Protein AF-A0A0B6Y7I2-F1 (afdb_monomer_lite)

Radius of gyration: 15.77 Å; chains: 1; bounding box: 34×46×32 Å

Sequence (73 aa):
MAEDDEVIGASVSIRDRDDLILIWNRYACFKDQSTVIAKLQELLPHVGFSTMFYKAFSMHEAFEGKKAHKGQS

Structure (mmCIF, N/CA/C/O backbone):
data_AF-A0A0B6Y7I2-F1
#
_entry.id   AF-A0A0B6Y7I2-F1
#
loop_
_atom_site.group_PDB
_atom_site.id
_atom_site.type_symbol
_atom_site.label_atom_id
_atom_site.label_alt_id
_atom_site.label_comp_id
_atom_site.label_asym_id
_atom_site.label_entity_id
_atom_site.label_seq_id
_atom_site.pdbx_PDB_ins_code
_atom_site.Cartn_x
_atom_site.Cartn_y
_atom_site.Cartn_z
_atom_site.occupancy
_atom_site.B_iso_or_equiv
_atom_site.auth_seq_id
_atom_site.auth_comp_id
_atom_site.auth_asym_id
_atom_site.auth_atom_id
_atom_site.pdbx_PDB_model_num
ATOM 1 N N . MET A 1 1 ? -12.509 -6.928 5.651 1.00 53.81 1 MET A N 1
ATOM 2 C CA . MET A 1 1 ? -11.957 -5.577 5.851 1.00 53.81 1 MET A CA 1
ATOM 3 C C . MET A 1 1 ? -12.786 -4.945 6.950 1.00 53.81 1 MET A C 1
ATOM 5 O O . MET A 1 1 ? -14.006 -4.994 6.832 1.00 53.81 1 MET A O 1
ATOM 9 N N . ALA A 1 2 ? -12.171 -4.497 8.046 1.00 64.94 2 ALA A N 1
ATOM 10 C CA . ALA A 1 2 ? -12.903 -3.711 9.040 1.00 64.94 2 ALA A CA 1
ATOM 11 C C . ALA A 1 2 ? -13.398 -2.423 8.358 1.00 64.94 2 ALA A C 1
ATOM 13 O O . ALA A 1 2 ? -12.656 -1.870 7.548 1.00 64.94 2 ALA A O 1
ATOM 14 N N . GLU A 1 3 ? -14.628 -1.978 8.633 1.00 59.62 3 GLU A N 1
ATOM 15 C CA . GLU A 1 3 ? -15.228 -0.800 7.970 1.00 59.62 3 GLU A CA 1
ATOM 16 C C . GLU A 1 3 ? -14.365 0.466 8.106 1.00 59.62 3 GLU A C 1
ATOM 18 O O . GLU A 1 3 ? -14.363 1.300 7.207 1.00 59.62 3 GLU A O 1
ATOM 23 N N . ASP A 1 4 ? -13.560 0.549 9.168 1.00 68.69 4 ASP A N 1
ATOM 24 C CA . ASP A 1 4 ? -12.659 1.668 9.447 1.00 68.69 4 ASP A CA 1
ATOM 25 C C . ASP A 1 4 ? -11.191 1.435 9.022 1.00 68.69 4 ASP A C 1
ATOM 27 O O . ASP A 1 4 ? -10.347 2.304 9.255 1.00 68.69 4 ASP A O 1
ATOM 31 N N . ASP A 1 5 ? -10.827 0.301 8.401 1.00 71.12 5 ASP A N 1
ATOM 32 C CA . ASP A 1 5 ? -9.460 0.084 7.878 1.00 71.12 5 ASP A CA 1
ATOM 33 C C . ASP A 1 5 ? -9.256 0.829 6.549 1.00 71.12 5 ASP A C 1
ATOM 35 O O . ASP A 1 5 ? -9.112 0.248 5.475 1.00 71.12 5 ASP A O 1
ATOM 39 N N . GLU A 1 6 ? -9.309 2.157 6.623 1.00 85.88 6 GLU A N 1
ATOM 40 C CA . GLU A 1 6 ? -9.212 3.054 5.479 1.00 85.88 6 GLU A CA 1
ATOM 41 C C . GLU A 1 6 ? -7.749 3.246 5.053 1.00 85.88 6 GLU A C 1
ATOM 43 O O . GLU A 1 6 ? -6.902 3.694 5.837 1.00 85.88 6 GLU A O 1
ATOM 48 N N . VAL A 1 7 ? -7.461 2.968 3.779 1.00 89.75 7 VAL A N 1
ATOM 49 C CA . VAL A 1 7 ? -6.204 3.360 3.130 1.00 89.75 7 VAL A CA 1
ATOM 50 C C . VAL A 1 7 ? -6.266 4.851 2.813 1.00 89.75 7 VAL A C 1
ATOM 52 O O . VAL A 1 7 ? -7.087 5.289 2.014 1.00 89.75 7 VAL A O 1
ATOM 55 N N . ILE A 1 8 ? -5.370 5.629 3.414 1.00 91.62 8 ILE A N 1
ATOM 56 C CA . ILE A 1 8 ? -5.323 7.093 3.265 1.00 91.62 8 ILE A CA 1
ATOM 57 C C . ILE A 1 8 ? -4.334 7.547 2.192 1.00 91.62 8 ILE A C 1
ATOM 59 O O . ILE A 1 8 ? -4.337 8.709 1.791 1.00 91.62 8 ILE A O 1
ATOM 63 N N . GLY A 1 9 ? -3.466 6.649 1.729 1.00 92.25 9 GLY A N 1
ATOM 64 C CA . GLY A 1 9 ? -2.520 6.965 0.675 1.00 92.25 9 GLY A CA 1
ATOM 65 C C . GLY A 1 9 ? -1.544 5.841 0.377 1.00 92.25 9 GLY A C 1
ATOM 66 O O . GLY A 1 9 ? -1.438 4.852 1.101 1.00 92.25 9 GLY A O 1
ATOM 67 N N . ALA A 1 10 ? -0.788 6.037 -0.695 1.00 93.25 10 ALA A N 1
ATOM 68 C CA . ALA A 1 10 ? 0.308 5.173 -1.091 1.00 93.25 10 ALA A CA 1
ATOM 69 C C . ALA A 1 10 ? 1.500 6.027 -1.530 1.00 93.25 10 ALA A C 1
ATOM 71 O O . ALA A 1 10 ? 1.344 7.155 -2.000 1.00 93.25 10 ALA A O 1
ATOM 72 N N . SER A 1 11 ? 2.705 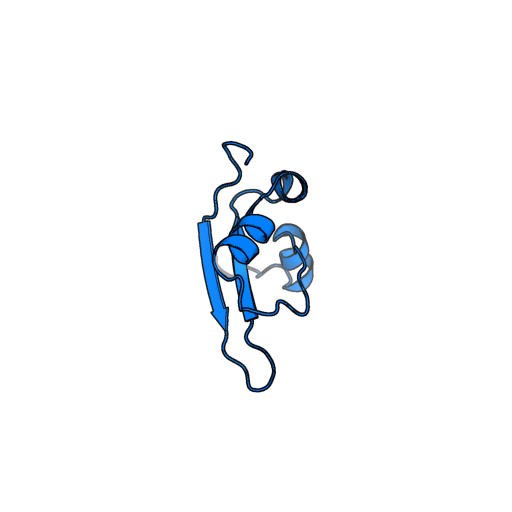5.499 -1.370 1.00 94.19 11 SER A N 1
ATOM 73 C CA . SER A 1 11 ? 3.936 6.126 -1.842 1.00 94.19 11 SER A CA 1
ATOM 74 C C . SER A 1 11 ? 4.835 5.067 -2.458 1.00 94.19 11 SER A C 1
ATOM 76 O O . SER A 1 11 ? 4.930 3.954 -1.946 1.00 94.19 11 SER A O 1
ATOM 78 N N . VAL A 1 12 ? 5.509 5.424 -3.547 1.00 93.50 12 VAL A N 1
ATOM 79 C CA . VAL A 1 12 ? 6.445 4.541 -4.247 1.00 93.50 12 VAL A CA 1
ATOM 80 C C . VAL A 1 12 ? 7.805 5.222 -4.279 1.00 93.50 12 VAL A C 1
ATOM 82 O O . VAL A 1 12 ? 7.903 6.413 -4.567 1.00 93.50 12 VAL A O 1
ATOM 85 N N . SER A 1 13 ? 8.855 4.484 -3.938 1.00 93.81 13 SER A N 1
ATOM 86 C CA . SER A 1 13 ? 10.242 4.942 -4.008 1.00 93.81 13 SER A CA 1
ATOM 87 C C . SER A 1 13 ? 11.037 4.006 -4.900 1.00 93.81 13 SER A C 1
ATOM 89 O O . SER A 1 13 ? 11.202 2.834 -4.566 1.00 93.81 13 SER A O 1
ATOM 91 N N . ILE A 1 14 ? 11.546 4.551 -6.002 1.00 94.19 14 ILE A N 1
ATOM 92 C CA . ILE A 1 14 ? 12.365 3.814 -6.962 1.00 94.19 14 ILE A CA 1
ATOM 93 C C . ILE A 1 14 ? 13.805 3.758 -6.458 1.00 94.19 14 ILE A C 1
ATOM 95 O O . ILE A 1 14 ? 14.334 4.771 -5.987 1.00 94.19 14 ILE A O 1
ATOM 99 N N . ARG A 1 15 ? 14.430 2.581 -6.505 1.00 92.56 15 ARG A N 1
ATOM 100 C CA . ARG A 1 15 ? 15.806 2.375 -6.023 1.00 92.56 15 ARG A CA 1
ATOM 101 C C . ARG A 1 15 ? 16.575 1.428 -6.934 1.00 92.56 15 ARG A C 1
ATOM 103 O O . ARG A 1 15 ? 15.993 0.645 -7.664 1.00 92.56 15 ARG A O 1
ATOM 110 N N . ASP A 1 16 ? 17.899 1.446 -6.805 1.00 90.19 16 ASP A N 1
ATOM 111 C CA . ASP A 1 16 ? 18.789 0.664 -7.674 1.00 90.19 16 ASP A CA 1
ATOM 112 C C . ASP A 1 16 ? 18.656 -0.861 -7.525 1.00 90.19 16 ASP A C 1
ATOM 114 O O . ASP A 1 16 ? 18.986 -1.592 -8.454 1.00 90.19 16 ASP A O 1
ATOM 118 N N . ARG A 1 17 ? 18.232 -1.354 -6.349 1.00 89.81 17 ARG A N 1
ATOM 119 C CA . ARG A 1 17 ? 18.082 -2.798 -6.083 1.00 89.81 17 ARG A CA 1
ATOM 120 C C . ARG A 1 17 ? 16.629 -3.243 -6.085 1.00 89.81 17 ARG A C 1
ATOM 122 O O . ARG A 1 17 ? 16.251 -4.061 -6.909 1.00 89.81 17 ARG A O 1
ATOM 129 N N . ASP A 1 18 ? 15.849 -2.698 -5.156 1.00 89.25 18 ASP A N 1
ATOM 130 C CA . ASP A 1 18 ? 14.450 -3.058 -4.961 1.00 89.25 18 ASP A CA 1
ATOM 131 C C . ASP A 1 18 ? 13.622 -1.795 -4.736 1.00 89.25 18 ASP A C 1
ATOM 133 O O . ASP A 1 18 ? 13.934 -0.982 -3.853 1.00 89.25 18 ASP A O 1
ATOM 137 N N . ASP A 1 19 ? 12.543 -1.664 -5.499 1.00 91.81 19 ASP A N 1
ATOM 138 C CA . ASP A 1 19 ? 11.569 -0.598 -5.310 1.00 91.81 19 ASP A CA 1
ATOM 139 C C . ASP A 1 19 ? 10.795 -0.801 -4.006 1.00 91.81 19 ASP A C 1
ATOM 141 O O . ASP A 1 19 ? 10.457 -1.918 -3.607 1.00 91.81 19 ASP A O 1
ATOM 145 N N . LEU A 1 20 ? 10.499 0.304 -3.323 1.00 91.50 20 LEU A N 1
ATOM 146 C CA . LEU A 1 20 ? 9.736 0.289 -2.081 1.00 91.50 20 LEU A CA 1
ATOM 147 C C . LEU A 1 20 ? 8.336 0.844 -2.315 1.00 91.50 20 LEU A C 1
ATOM 149 O O . LEU A 1 20 ? 8.175 1.975 -2.775 1.00 91.50 20 LEU A O 1
ATOM 153 N N . ILE A 1 21 ? 7.332 0.077 -1.901 1.00 92.19 21 ILE A N 1
ATOM 154 C CA . ILE A 1 21 ? 5.934 0.499 -1.877 1.00 92.19 21 ILE A CA 1
ATOM 155 C C . ILE A 1 21 ? 5.513 0.657 -0.417 1.00 92.19 21 ILE A C 1
ATOM 157 O O . ILE A 1 21 ? 5.672 -0.256 0.392 1.00 92.19 21 ILE A O 1
ATOM 161 N N . LEU A 1 22 ? 4.982 1.827 -0.078 1.00 93.12 22 LEU A N 1
ATOM 162 C CA . LEU A 1 22 ? 4.435 2.149 1.235 1.00 93.12 22 LEU A CA 1
ATOM 163 C C . LEU A 1 22 ? 2.938 2.393 1.091 1.00 93.12 22 LEU A C 1
ATOM 165 O O . LEU A 1 22 ? 2.528 3.253 0.313 1.00 93.12 22 LEU A O 1
ATOM 169 N N . ILE A 1 23 ? 2.133 1.659 1.852 1.00 92.44 23 ILE A N 1
ATOM 170 C CA . ILE A 1 23 ? 0.690 1.881 1.949 1.00 92.44 23 ILE A CA 1
ATOM 171 C C . ILE A 1 23 ? 0.390 2.424 3.340 1.00 92.44 23 ILE A C 1
ATOM 173 O O . ILE A 1 23 ? 0.823 1.857 4.343 1.00 92.44 23 ILE A O 1
ATOM 177 N N . TRP A 1 24 ? -0.345 3.526 3.387 1.00 91.50 24 TRP A N 1
ATOM 178 C CA . TRP A 1 24 ? -0.689 4.229 4.612 1.00 91.50 24 TRP A CA 1
ATOM 179 C C . TRP A 1 24 ? -2.153 3.970 4.939 1.00 91.50 24 TRP A C 1
ATOM 181 O O . TRP A 1 24 ? -3.023 4.194 4.097 1.00 91.50 24 TRP A O 1
ATOM 191 N N . ASN A 1 25 ? -2.432 3.537 6.165 1.00 90.00 25 ASN A N 1
ATOM 192 C CA . ASN A 1 25 ? -3.788 3.381 6.674 1.00 90.00 25 ASN A CA 1
ATOM 193 C C . ASN A 1 25 ? -4.045 4.340 7.844 1.00 90.00 25 ASN A C 1
ATOM 195 O O . ASN A 1 25 ? -3.113 4.746 8.543 1.00 90.00 25 ASN A O 1
ATOM 199 N N . ARG A 1 26 ? -5.309 4.724 8.049 1.00 85.94 26 ARG A N 1
ATOM 200 C CA . ARG A 1 26 ? -5.687 5.718 9.068 1.00 85.94 26 ARG A CA 1
ATOM 201 C C . ARG A 1 26 ? -5.416 5.232 10.491 1.00 85.94 26 ARG A C 1
ATOM 203 O O . ARG A 1 26 ? -4.964 6.013 11.327 1.00 85.94 26 ARG A O 1
ATOM 210 N N . TYR A 1 27 ? -5.690 3.958 10.771 1.00 85.94 27 TYR A N 1
ATOM 211 C CA . TYR A 1 27 ? -5.663 3.421 12.129 1.00 85.94 27 TYR A CA 1
ATOM 212 C C . TYR A 1 27 ? -4.799 2.164 12.242 1.00 85.94 27 TYR A C 1
ATOM 214 O O . TYR A 1 27 ? -5.111 1.103 11.706 1.00 85.94 27 TYR A O 1
ATOM 222 N N . ALA A 1 28 ? -3.735 2.252 13.039 1.00 86.19 28 ALA A N 1
ATOM 223 C CA . ALA A 1 28 ? -2.819 1.132 13.247 1.00 86.19 28 ALA A CA 1
ATOM 224 C C . ALA A 1 28 ? -3.420 -0.049 14.026 1.00 86.19 28 ALA A C 1
ATOM 226 O O . ALA A 1 28 ? -2.897 -1.161 13.949 1.00 86.19 28 ALA A O 1
ATOM 227 N N . CYS A 1 29 ? -4.517 0.166 14.759 1.00 84.31 29 CYS A N 1
ATOM 228 C CA . CYS A 1 29 ? -5.204 -0.893 15.498 1.00 84.31 29 CYS A CA 1
ATOM 229 C C . CYS A 1 29 ? -5.842 -1.954 14.587 1.00 84.31 29 CYS A C 1
ATOM 231 O O . CYS A 1 29 ? -6.048 -3.076 15.040 1.00 84.31 29 CYS A O 1
ATOM 233 N N . PHE A 1 30 ? -6.095 -1.646 13.311 1.00 83.94 30 PHE A N 1
ATOM 234 C CA . PHE A 1 30 ? -6.682 -2.599 12.366 1.00 83.94 30 PHE A CA 1
ATOM 235 C C . PHE A 1 30 ? -5.658 -3.449 11.613 1.00 83.94 30 PHE A C 1
ATOM 237 O O . PHE A 1 30 ? -6.062 -4.258 10.783 1.00 83.94 30 PHE A O 1
ATOM 244 N N . LYS A 1 31 ? -4.352 -3.346 11.916 1.00 83.50 31 LYS A N 1
ATOM 245 C CA . LYS A 1 31 ? -3.302 -4.080 11.180 1.00 83.50 31 LYS A CA 1
ATOM 246 C C . LYS A 1 31 ? -3.594 -5.586 11.055 1.00 83.50 31 LYS A C 1
ATOM 248 O O . LYS A 1 31 ? -3.375 -6.157 9.995 1.00 83.50 31 LYS A O 1
ATOM 253 N N . ASP A 1 32 ? -4.112 -6.210 12.119 1.00 84.50 32 ASP A N 1
ATOM 254 C CA . ASP A 1 32 ? -4.328 -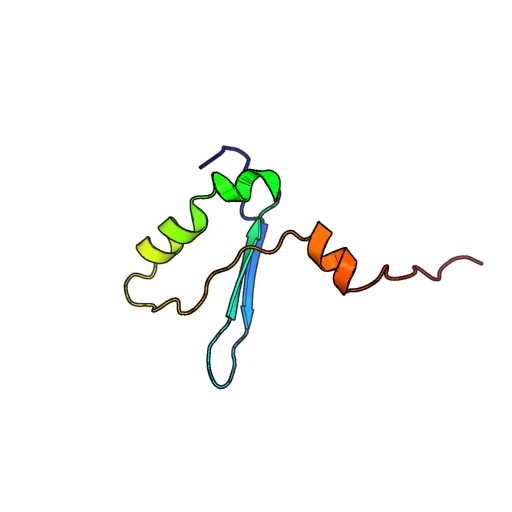7.663 12.192 1.00 84.50 32 ASP A CA 1
ATOM 255 C C . ASP A 1 32 ? -5.613 -8.095 11.465 1.00 84.50 32 ASP A C 1
ATOM 257 O O . ASP A 1 32 ? -5.798 -9.268 11.156 1.00 84.50 32 ASP A O 1
ATOM 261 N N . GLN A 1 33 ? -6.498 -7.141 11.166 1.00 86.62 33 GLN A N 1
ATOM 262 C CA . GLN A 1 33 ? -7.735 -7.336 10.402 1.00 86.62 33 GLN A CA 1
ATOM 263 C C . GLN A 1 33 ? -7.613 -6.810 8.964 1.00 86.62 33 GLN A C 1
ATOM 265 O O . GLN A 1 33 ? -8.569 -6.888 8.182 1.00 86.62 33 GLN A O 1
ATOM 270 N N . SER A 1 34 ? -6.449 -6.255 8.619 1.00 87.62 34 SER A N 1
ATOM 271 C CA . SER A 1 34 ? -6.225 -5.607 7.340 1.00 87.62 34 SER A CA 1
ATOM 272 C C . SER A 1 34 ? -6.080 -6.630 6.224 1.00 87.62 34 SER A C 1
ATOM 274 O O . SER A 1 34 ? -5.329 -7.599 6.319 1.00 87.62 34 SER A O 1
ATOM 276 N N . THR A 1 35 ? -6.784 -6.394 5.120 1.00 90.62 35 THR A N 1
ATOM 277 C CA . THR A 1 35 ? -6.726 -7.243 3.920 1.00 90.62 35 THR A CA 1
ATOM 278 C C . THR A 1 35 ? -5.863 -6.640 2.813 1.00 90.62 35 THR A C 1
ATOM 280 O O . THR A 1 35 ? -5.839 -7.169 1.704 1.00 90.62 35 THR A O 1
ATOM 283 N N . VAL A 1 36 ? -5.154 -5.539 3.090 1.00 89.88 36 VAL A N 1
ATOM 284 C CA . VAL A 1 36 ? -4.377 -4.783 2.092 1.00 89.88 36 VAL A CA 1
ATOM 285 C C . VAL A 1 36 ? -3.334 -5.660 1.398 1.00 89.88 36 VAL A C 1
ATOM 287 O O . VAL A 1 36 ? -3.225 -5.617 0.177 1.00 89.88 36 VAL A O 1
ATOM 290 N N . ILE A 1 37 ? -2.611 -6.502 2.143 1.00 89.69 37 ILE A N 1
ATOM 291 C CA . ILE A 1 37 ? -1.582 -7.382 1.565 1.00 89.69 37 ILE A CA 1
ATOM 292 C C . ILE A 1 37 ? -2.196 -8.429 0.632 1.00 89.69 37 ILE A C 1
ATOM 294 O O . ILE A 1 37 ? -1.731 -8.592 -0.493 1.00 89.69 37 ILE A O 1
ATOM 298 N N . ALA A 1 38 ? -3.274 -9.089 1.061 1.00 90.56 38 ALA A N 1
ATOM 299 C CA . ALA A 1 38 ? -3.975 -10.060 0.224 1.00 90.56 38 ALA A CA 1
ATOM 300 C C . ALA A 1 38 ? -4.505 -9.407 -1.065 1.00 90.56 38 ALA A C 1
ATOM 302 O O . ALA A 1 38 ? -4.367 -9.966 -2.150 1.00 90.56 38 ALA A O 1
ATOM 303 N N . LYS A 1 39 ? -5.045 -8.185 -0.961 1.00 91.00 39 LYS A N 1
ATOM 304 C CA . LYS A 1 39 ? -5.510 -7.413 -2.119 1.00 91.00 39 LYS A CA 1
ATOM 305 C C . LYS A 1 39 ? -4.373 -6.997 -3.048 1.00 91.00 39 LYS A C 1
ATOM 307 O O . LYS A 1 39 ? -4.541 -7.067 -4.258 1.00 91.00 39 LYS A O 1
ATOM 312 N N . LEU A 1 40 ? -3.214 -6.612 -2.518 1.00 90.56 40 LEU A N 1
ATOM 313 C CA . LEU A 1 40 ? -2.039 -6.311 -3.339 1.00 90.56 40 LEU A CA 1
ATOM 314 C C . LEU A 1 40 ? -1.568 -7.535 -4.128 1.00 90.56 40 LEU A C 1
ATOM 316 O O . LEU A 1 40 ? -1.278 -7.409 -5.312 1.00 90.56 40 LEU A O 1
ATOM 320 N N . GLN A 1 41 ? -1.540 -8.709 -3.499 1.00 90.94 41 GLN A N 1
ATOM 321 C CA . GLN A 1 41 ? -1.172 -9.960 -4.168 1.00 90.94 41 GLN A CA 1
ATOM 322 C C . GLN A 1 41 ? -2.189 -10.364 -5.247 1.00 90.94 41 GLN A C 1
ATOM 324 O O . GLN A 1 41 ? -1.792 -10.844 -6.304 1.00 90.94 41 GLN A O 1
ATOM 329 N N . GLU A 1 42 ? -3.485 -10.136 -5.009 1.00 93.94 42 GLU A N 1
ATOM 330 C CA . GLU A 1 42 ? -4.553 -10.366 -5.994 1.00 93.94 42 GLU A CA 1
ATOM 331 C C 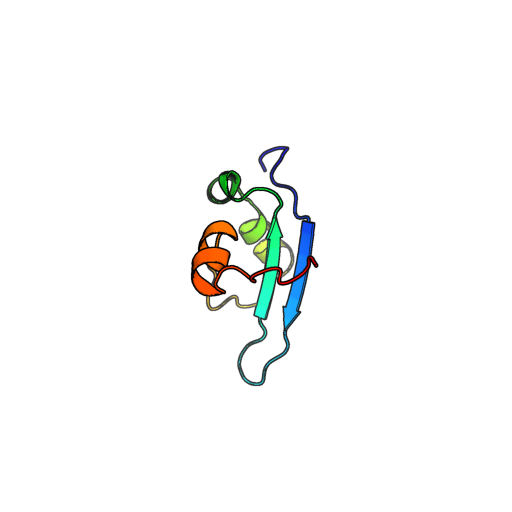. GLU A 1 42 ? -4.433 -9.421 -7.200 1.00 93.94 42 GLU A C 1
ATOM 333 O O . GLU A 1 42 ? -4.584 -9.848 -8.343 1.00 93.94 42 GLU A O 1
ATOM 338 N N . LEU A 1 43 ? -4.139 -8.140 -6.956 1.00 93.12 43 LEU A N 1
ATOM 339 C CA . LEU A 1 43 ? -4.029 -7.123 -8.005 1.00 93.12 43 LEU A CA 1
ATOM 340 C C . LEU A 1 43 ? -2.723 -7.225 -8.800 1.00 93.12 43 LEU A C 1
ATOM 342 O O . LEU A 1 43 ? -2.692 -6.866 -9.976 1.00 93.12 43 LEU A O 1
ATOM 346 N N . LEU A 1 44 ? -1.645 -7.691 -8.167 1.00 91.38 44 LEU A N 1
ATOM 347 C CA . LEU A 1 44 ? -0.301 -7.751 -8.740 1.00 91.38 44 LEU A CA 1
ATOM 348 C C . LEU A 1 44 ? 0.270 -9.177 -8.662 1.00 91.38 44 LEU A C 1
ATOM 350 O O . LEU A 1 44 ? 1.319 -9.389 -8.052 1.00 91.38 44 LEU A O 1
ATOM 354 N N . PRO A 1 45 ? -0.368 -10.165 -9.317 1.00 92.88 45 PRO A N 1
ATOM 355 C CA . PRO A 1 45 ? -0.000 -11.576 -9.179 1.00 92.88 45 PRO A CA 1
ATOM 356 C C . PRO A 1 45 ? 1.391 -11.908 -9.738 1.00 92.88 45 PRO A C 1
ATOM 358 O O . PRO A 1 45 ? 1.954 -12.956 -9.432 1.00 92.88 45 PRO A O 1
ATOM 361 N N . HIS A 1 46 ? 1.952 -11.029 -10.571 1.00 93.81 46 HIS A N 1
ATOM 362 C CA . HIS A 1 46 ? 3.266 -11.202 -11.193 1.00 93.81 46 HIS A CA 1
ATOM 363 C C . HIS A 1 46 ? 4.390 -10.457 -10.464 1.00 93.81 46 HIS A C 1
ATOM 365 O O . HIS A 1 46 ? 5.548 -10.564 -10.861 1.00 93.81 46 HIS A O 1
ATOM 371 N N . VAL A 1 47 ? 4.066 -9.693 -9.418 1.00 90.56 47 VAL A N 1
ATOM 372 C CA . VAL A 1 47 ? 5.053 -8.949 -8.634 1.00 90.56 47 VAL A CA 1
ATOM 373 C C . VAL A 1 47 ? 5.505 -9.806 -7.455 1.00 90.56 47 VAL A C 1
ATOM 375 O O . VAL A 1 47 ? 4.701 -10.237 -6.630 1.00 90.56 47 VAL A O 1
ATOM 378 N N . GLY A 1 48 ? 6.812 -10.049 -7.365 1.00 89.94 48 GLY A N 1
ATOM 379 C CA . GLY A 1 48 ? 7.420 -10.707 -6.213 1.00 89.94 48 GLY A CA 1
ATOM 380 C C . GLY A 1 48 ? 7.640 -9.715 -5.075 1.00 89.94 48 GLY A C 1
ATOM 381 O O . GLY A 1 48 ? 8.476 -8.824 -5.189 1.00 89.94 48 GLY A O 1
ATOM 382 N N . PHE A 1 49 ? 6.917 -9.871 -3.966 1.00 88.56 49 PHE A N 1
ATOM 383 C CA . PHE A 1 49 ? 7.131 -9.067 -2.760 1.00 88.56 49 PHE A CA 1
ATOM 384 C C . PHE A 1 49 ? 8.130 -9.765 -1.828 1.00 88.56 49 PHE A C 1
ATOM 386 O O . PHE A 1 49 ? 7.775 -10.718 -1.136 1.00 88.56 49 PHE A O 1
ATOM 393 N N . SER A 1 50 ? 9.379 -9.293 -1.808 1.00 85.31 50 SER A N 1
ATOM 394 C CA . SER A 1 50 ? 10.487 -9.941 -1.083 1.00 85.31 50 SER A CA 1
ATOM 395 C C . SER A 1 50 ? 10.384 -9.815 0.441 1.00 85.31 50 SER A C 1
ATOM 397 O O . SER A 1 50 ? 10.654 -10.769 1.166 1.00 85.31 50 SER A O 1
ATOM 399 N N . THR A 1 51 ? 9.979 -8.642 0.936 1.00 86.00 51 THR A N 1
ATOM 400 C CA . THR A 1 51 ? 9.896 -8.343 2.372 1.00 86.00 51 THR A CA 1
ATOM 401 C C . THR A 1 51 ? 8.700 -7.436 2.635 1.00 86.00 51 THR A C 1
ATOM 403 O O . THR A 1 51 ? 8.621 -6.342 2.082 1.00 86.00 51 THR A O 1
ATOM 406 N N . MET A 1 52 ? 7.785 -7.866 3.505 1.00 89.38 52 MET A N 1
ATOM 407 C CA . MET A 1 52 ? 6.597 -7.102 3.896 1.00 89.38 52 MET A CA 1
ATOM 408 C C . MET A 1 52 ? 6.567 -6.948 5.414 1.00 89.38 52 MET A C 1
ATOM 410 O O . MET A 1 52 ? 6.691 -7.929 6.144 1.00 89.38 52 MET A O 1
ATOM 414 N N . PHE A 1 53 ? 6.394 -5.722 5.897 1.00 89.12 53 PHE A N 1
ATOM 415 C CA . PHE A 1 53 ? 6.252 -5.443 7.321 1.00 89.12 53 PHE A CA 1
ATOM 416 C C . PHE A 1 53 ? 5.336 -4.243 7.541 1.00 89.12 53 PHE A C 1
ATOM 418 O O . PHE A 1 53 ? 5.249 -3.343 6.708 1.00 89.12 53 PHE A O 1
ATOM 425 N N . TYR A 1 54 ? 4.671 -4.226 8.693 1.00 90.06 54 TYR A N 1
ATOM 426 C CA . TYR A 1 54 ? 3.847 -3.109 9.137 1.00 90.06 54 TYR A CA 1
ATOM 427 C C . TYR A 1 54 ? 4.585 -2.320 10.223 1.00 90.06 54 TYR A C 1
ATOM 429 O O . TYR A 1 54 ? 5.038 -2.905 11.209 1.00 90.06 54 TYR A O 1
ATOM 437 N N . LYS A 1 55 ? 4.687 -0.995 10.073 1.00 88.88 55 LYS A N 1
ATOM 438 C CA . LYS A 1 55 ? 5.286 -0.101 11.076 1.00 88.88 55 LYS A CA 1
ATOM 439 C C . LYS A 1 55 ? 4.273 0.970 11.474 1.00 88.88 55 LYS A C 1
ATOM 441 O O . LYS A 1 55 ? 3.982 1.867 10.691 1.00 88.88 55 LYS A O 1
ATOM 446 N N . ALA A 1 56 ? 3.753 0.882 12.698 1.00 84.81 56 ALA A N 1
ATOM 447 C CA . ALA A 1 56 ? 2.828 1.882 13.226 1.00 84.81 56 ALA A CA 1
ATOM 448 C C . ALA A 1 56 ? 3.522 3.247 13.381 1.00 84.81 56 ALA A C 1
ATOM 450 O O . ALA A 1 56 ? 4.661 3.319 13.852 1.00 84.81 56 ALA A O 1
ATOM 451 N N . PHE A 1 57 ? 2.828 4.335 13.031 1.00 71.50 57 PHE A N 1
ATOM 452 C CA . PHE A 1 57 ? 3.399 5.687 13.050 1.00 71.50 57 PHE A CA 1
ATOM 453 C C . PHE A 1 57 ? 3.826 6.151 14.454 1.00 71.50 57 PHE A C 1
ATOM 455 O O . PHE A 1 57 ? 4.875 6.772 14.592 1.00 71.50 57 PHE A O 1
ATOM 462 N N . SER A 1 58 ? 3.113 5.748 15.513 1.00 65.00 58 SER A N 1
ATOM 463 C CA . SER A 1 58 ? 3.519 6.015 16.907 1.00 65.00 58 SER A CA 1
ATOM 464 C C . SER A 1 58 ? 4.892 5.422 17.261 1.00 65.00 58 SER A C 1
ATOM 466 O O . SER A 1 58 ? 5.620 5.960 18.092 1.00 65.00 58 SER A O 1
ATOM 468 N N . MET A 1 59 ? 5.290 4.342 16.585 1.00 56.31 59 MET A N 1
ATOM 469 C CA . MET A 1 59 ? 6.612 3.726 16.706 1.00 56.31 59 MET A CA 1
ATOM 470 C C . MET A 1 59 ? 7.661 4.429 15.821 1.00 56.31 59 MET A C 1
ATOM 472 O O . MET A 1 59 ? 8.858 4.327 16.082 1.00 56.31 59 MET A O 1
ATOM 476 N N . HIS A 1 60 ? 7.230 5.154 14.781 1.00 54.09 60 HIS A N 1
ATOM 477 C CA . HIS A 1 60 ? 8.082 5.993 13.932 1.00 54.09 60 HIS A CA 1
ATOM 478 C C . HIS A 1 60 ? 8.424 7.332 14.603 1.00 54.09 60 HIS A C 1
ATOM 480 O O . HIS A 1 60 ? 9.566 7.771 14.510 1.00 54.09 60 HIS A O 1
ATOM 48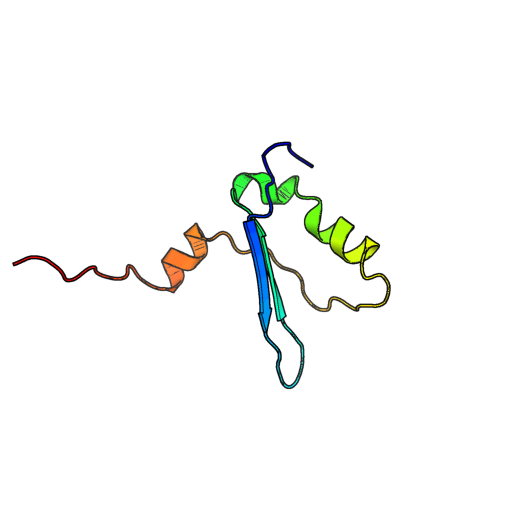6 N N . GLU A 1 61 ? 7.491 7.943 15.344 1.00 50.25 61 GLU A N 1
ATOM 487 C CA . GLU A 1 61 ? 7.754 9.146 16.158 1.00 50.25 61 GLU A CA 1
ATOM 488 C C . GLU A 1 61 ? 8.842 8.916 17.214 1.00 50.25 61 GLU A C 1
ATOM 490 O O . GLU A 1 61 ? 9.685 9.784 17.440 1.00 50.25 61 GLU A O 1
ATOM 495 N N . ALA A 1 62 ? 8.877 7.724 17.821 1.00 53.03 62 ALA A N 1
ATOM 496 C CA . ALA A 1 62 ? 9.949 7.338 18.738 1.00 53.03 62 ALA A CA 1
ATOM 497 C C . ALA A 1 62 ? 11.334 7.293 18.057 1.00 53.03 62 ALA A C 1
ATOM 499 O O . ALA A 1 62 ? 12.348 7.430 18.738 1.00 53.03 62 ALA A O 1
ATOM 500 N N . PHE A 1 63 ? 11.379 7.126 16.729 1.00 51.31 63 PHE A N 1
ATOM 501 C CA . PHE A 1 63 ? 12.609 7.064 15.938 1.00 51.31 63 PHE A CA 1
ATOM 502 C C . PHE A 1 63 ? 13.002 8.415 15.317 1.00 51.31 63 PHE A C 1
ATOM 504 O O . PHE A 1 63 ? 14.189 8.707 15.222 1.00 51.31 63 PHE A O 1
ATOM 511 N N . GLU A 1 64 ? 12.043 9.261 14.921 1.00 57.06 64 GLU A N 1
ATOM 512 C CA . GLU A 1 64 ? 12.351 10.578 14.329 1.00 57.06 64 GLU A CA 1
ATOM 513 C C . GLU A 1 64 ? 12.673 11.672 15.353 1.00 57.06 64 GLU A C 1
ATOM 515 O O . GLU A 1 64 ? 13.165 12.735 14.973 1.00 57.06 64 GLU A O 1
ATOM 520 N N . GLY A 1 65 ? 12.458 11.413 16.647 1.00 50.44 65 GLY A N 1
ATOM 521 C CA . GLY A 1 65 ? 12.615 12.417 17.692 1.00 50.44 65 GLY A CA 1
ATOM 522 C C . GLY A 1 65 ? 11.533 13.494 17.579 1.00 50.44 65 GLY A C 1
ATOM 523 O O . GLY A 1 65 ? 11.126 13.907 16.495 1.00 50.44 65 GLY A O 1
ATOM 524 N N . LYS A 1 66 ? 11.024 13.969 18.718 1.00 50.12 66 LYS A N 1
ATOM 525 C CA . LYS A 1 66 ? 10.047 15.065 18.735 1.00 50.12 66 LYS A CA 1
ATOM 526 C C . LYS A 1 66 ? 10.611 16.232 17.923 1.00 50.12 66 LYS A C 1
ATOM 528 O O . LYS A 1 66 ? 11.595 16.840 18.348 1.00 50.12 66 LYS A O 1
ATOM 533 N N . LYS A 1 67 ? 9.996 16.571 16.784 1.00 58.62 67 LYS A N 1
ATOM 534 C CA . LYS A 1 67 ? 10.286 17.837 16.105 1.00 58.62 67 LYS A CA 1
ATOM 535 C C . LYS A 1 67 ? 9.889 18.945 17.070 1.00 58.62 67 LYS A C 1
ATOM 537 O O . LYS A 1 67 ? 8.709 19.255 17.219 1.00 58.62 67 LYS A O 1
ATOM 542 N N . ALA A 1 68 ? 10.876 19.484 17.783 1.00 49.66 68 ALA A N 1
ATOM 543 C CA . ALA A 1 68 ? 10.687 20.625 18.653 1.00 49.66 68 ALA A CA 1
ATOM 544 C C . ALA A 1 68 ? 10.200 21.781 17.777 1.00 49.66 68 ALA A C 1
ATOM 546 O O . ALA A 1 68 ? 10.975 22.371 17.025 1.00 49.66 68 ALA A O 1
ATOM 547 N N . HIS A 1 69 ? 8.902 22.075 17.842 1.00 50.31 69 HIS A N 1
ATOM 548 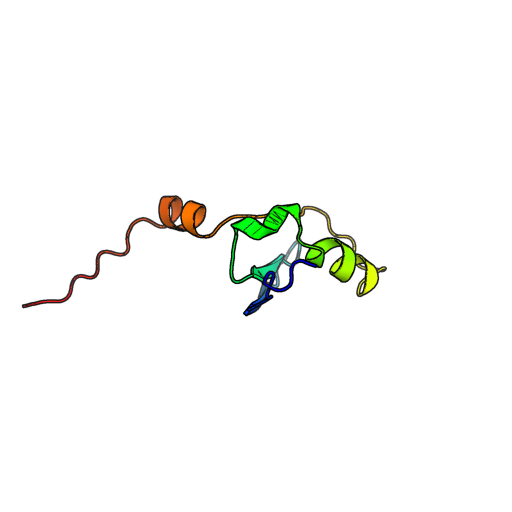C CA . HIS A 1 69 ? 8.361 23.330 17.348 1.00 50.31 69 HIS A CA 1
ATOM 549 C C . HIS A 1 69 ? 9.011 24.446 18.166 1.00 50.31 69 HIS A C 1
ATOM 551 O O . HIS A 1 69 ? 8.575 24.765 19.270 1.00 50.31 69 HIS A O 1
ATOM 557 N N . LYS A 1 70 ? 10.101 25.014 17.648 1.00 49.44 70 LYS A N 1
ATOM 558 C CA . LYS A 1 70 ? 10.646 26.264 18.159 1.00 49.44 70 LYS A CA 1
ATOM 559 C C . LYS A 1 70 ? 9.902 27.384 17.448 1.00 49.44 70 LYS A C 1
ATOM 561 O O . LYS A 1 70 ? 10.253 27.772 16.341 1.00 49.44 70 LYS A O 1
ATOM 566 N N . GLY A 1 71 ? 8.838 27.853 18.081 1.00 48.38 71 GLY A N 1
ATOM 567 C CA . GLY A 1 71 ? 8.073 28.988 17.599 1.00 48.38 71 GLY A CA 1
ATOM 568 C C . GLY A 1 71 ? 7.165 29.516 18.690 1.00 48.38 71 GLY A C 1
ATOM 569 O O . GLY A 1 71 ? 6.030 29.064 18.780 1.00 48.38 71 GLY A O 1
ATOM 570 N N . GLN A 1 72 ? 7.698 30.424 19.512 1.00 41.66 72 GLN A N 1
ATOM 571 C CA . GLN A 1 72 ? 6.998 31.585 20.073 1.00 41.66 72 GLN A CA 1
ATOM 572 C C . GLN A 1 72 ? 7.958 32.377 20.974 1.00 41.66 72 GLN A C 1
ATOM 574 O O . GLN A 1 72 ? 8.336 31.900 22.042 1.00 41.66 72 GLN A O 1
ATOM 579 N N . SER A 1 73 ? 8.392 33.535 20.471 1.00 43.38 73 SER A N 1
ATOM 580 C CA . SER A 1 73 ? 8.351 34.850 21.130 1.00 43.38 73 SER A CA 1
ATOM 581 C C . SER A 1 73 ? 8.508 35.922 20.060 1.00 43.38 73 SER A C 1
ATOM 583 O O . SER A 1 73 ? 9.386 35.728 19.188 1.00 43.38 73 SER A O 1
#

InterPro domains:
  IPR023398 Translation Initiation factor eIF- 4e-like [G3DSA:3.30.760.10] (1-70)
  IPR023398 Translation Initiation factor eIF- 4e-like [SSF55418] (4-65)

Secondary structure (DSSP, 8-state):
--TT--EEEEEEE--SS--EEEEEES-GGGGGG--HHHHHHHH-TT----------HHHHHHHH---------

Foldseek 3Di:
DPPQQDFPDKDWDDDPPDIDIDIDTDDPVCVVVDCVVVVCCVVCVPDDDPDDDDDDVVNVCVVVDPPPPPDDD

Organism: NCBI:txid1028688

pLDDT: mean 79.47, st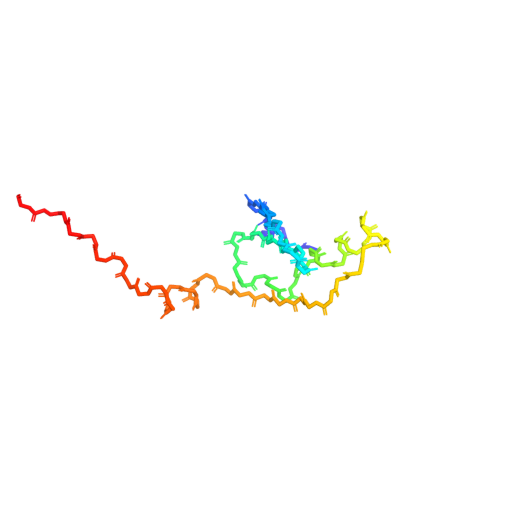d 16.63, range [41.66, 94.19]